Protein AF-A0A0N4XNY5-F1 (afdb_monomer)

pLDDT: mean 92.51, std 5.19, range [60.25, 96.81]

Radius of gyration: 21.28 Å; Cα contacts (8 Å, |Δi|>4): 10; chains: 1; bounding box: 44×18×48 Å

Sequence (54 aa):
MSTVHDWFKKFKAGHYEVEDKERSGRPSVLNNDELREQVEGDPCQTAREMSSKL

Structure (mmCIF, N/CA/C/O backbone):
data_AF-A0A0N4XNY5-F1
#
_entry.id   AF-A0A0N4XNY5-F1
#
loop_
_atom_site.group_PDB
_atom_site.id
_atom_site.type_symbol
_atom_site.label_atom_id
_atom_site.label_alt_id
_atom_site.label_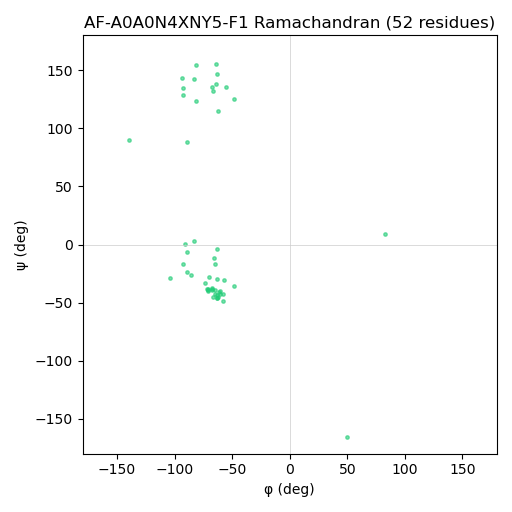comp_id
_atom_site.label_asym_id
_atom_site.label_entity_id
_atom_site.label_seq_id
_atom_site.pdbx_PDB_ins_code
_atom_site.Cartn_x
_atom_site.Cartn_y
_atom_site.Cartn_z
_atom_site.o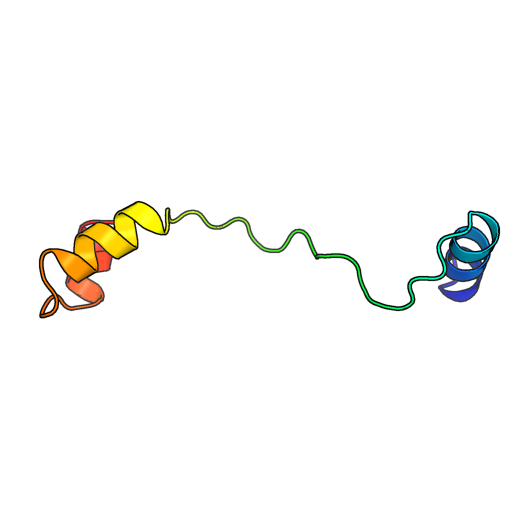ccupancy
_atom_site.B_iso_or_equiv
_atom_site.auth_seq_id
_atom_site.auth_comp_id
_atom_site.auth_asym_id
_atom_site.auth_atom_id
_atom_site.pdbx_PDB_model_num
ATOM 1 N N . MET A 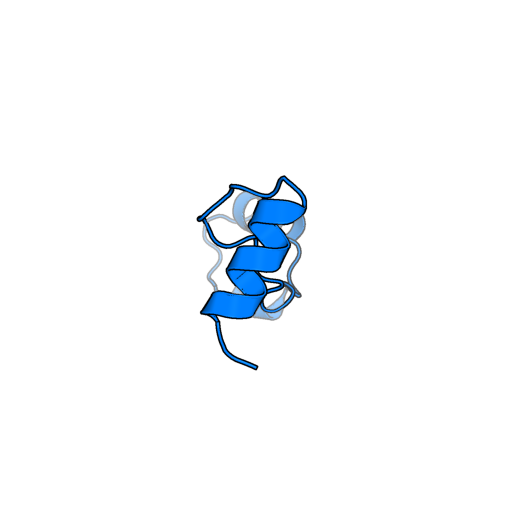1 1 ? 24.230 -11.556 -15.845 1.00 60.25 1 MET A N 1
ATOM 2 C CA . MET A 1 1 ? 23.704 -10.523 -16.766 1.00 60.25 1 MET A CA 1
ATOM 3 C C . MET A 1 1 ? 23.695 -9.197 -16.024 1.00 60.25 1 MET A C 1
ATOM 5 O O . MET A 1 1 ? 23.536 -9.220 -14.812 1.00 60.25 1 MET A O 1
ATOM 9 N N . SER A 1 2 ? 23.960 -8.086 -16.714 1.00 88.31 2 SER A N 1
ATOM 10 C CA . SER A 1 2 ? 23.990 -6.741 -16.120 1.00 88.31 2 SER A CA 1
ATOM 11 C C . SER A 1 2 ? 22.627 -6.069 -16.265 1.00 88.31 2 SER A C 1
ATOM 13 O O . SER A 1 2 ? 22.006 -6.192 -17.321 1.00 88.31 2 SER A O 1
ATOM 15 N N . THR A 1 3 ? 22.221 -5.296 -15.256 1.00 89.94 3 THR A N 1
ATOM 16 C CA . THR A 1 3 ? 20.995 -4.484 -15.233 1.00 89.94 3 THR A CA 1
ATOM 17 C C . THR A 1 3 ? 20.828 -3.639 -16.502 1.00 89.94 3 THR A C 1
ATOM 19 O O . THR A 1 3 ? 19.723 -3.511 -17.020 1.00 89.94 3 THR A O 1
ATOM 22 N N . VAL A 1 4 ? 21.928 -3.131 -17.073 1.00 93.81 4 VAL A N 1
ATOM 23 C CA . VAL A 1 4 ? 21.920 -2.327 -18.312 1.00 93.81 4 VAL A CA 1
ATOM 24 C C . VAL A 1 4 ? 21.381 -3.114 -19.513 1.00 93.81 4 VAL A C 1
ATOM 26 O O . VAL A 1 4 ? 20.610 -2.583 -20.309 1.00 93.81 4 VAL A O 1
ATOM 29 N N . HIS A 1 5 ? 21.752 -4.391 -19.637 1.00 94.88 5 HIS A N 1
ATOM 30 C CA . HIS A 1 5 ? 21.305 -5.241 -20.746 1.00 94.88 5 HIS A CA 1
ATOM 31 C C . HIS A 1 5 ? 19.805 -5.533 -20.670 1.00 94.88 5 HIS A C 1
ATOM 33 O O . HIS A 1 5 ? 19.115 -5.542 -21.689 1.00 94.88 5 HIS A O 1
ATOM 39 N N . ASP A 1 6 ? 19.291 -5.738 -19.458 1.00 92.50 6 ASP A N 1
ATOM 40 C CA . ASP A 1 6 ? 17.876 -6.034 -19.234 1.00 92.50 6 ASP A CA 1
ATOM 41 C C . ASP A 1 6 ? 16.994 -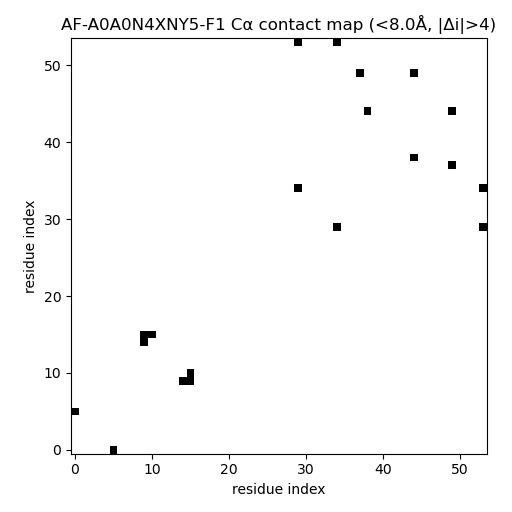4.800 -19.473 1.00 92.50 6 ASP A C 1
ATOM 43 O O . ASP A 1 6 ? 15.941 -4.912 -20.106 1.00 92.50 6 ASP A O 1
ATOM 47 N N . TRP A 1 7 ? 17.458 -3.608 -19.083 1.00 94.56 7 TRP A N 1
ATOM 48 C CA . TRP A 1 7 ? 16.805 -2.345 -19.444 1.00 94.56 7 TRP A CA 1
ATOM 49 C C . TRP A 1 7 ? 16.802 -2.097 -20.952 1.00 94.56 7 TRP A C 1
ATOM 51 O O . TRP A 1 7 ? 15.764 -1.752 -21.513 1.00 94.56 7 TRP A O 1
ATOM 61 N N . PHE A 1 8 ? 17.919 -2.349 -21.640 1.00 94.25 8 PHE A N 1
ATOM 62 C CA . PHE A 1 8 ? 17.986 -2.170 -23.091 1.00 94.25 8 PHE A CA 1
ATOM 63 C C . PHE A 1 8 ? 16.986 -3.068 -23.837 1.00 94.25 8 PHE A C 1
ATOM 65 O O . PHE A 1 8 ? 16.324 -2.623 -24.776 1.00 94.25 8 PHE A O 1
ATOM 72 N N . LYS A 1 9 ? 16.808 -4.320 -23.390 1.00 95.06 9 LYS A N 1
ATOM 73 C CA . LYS A 1 9 ? 15.768 -5.215 -23.925 1.00 95.06 9 LYS A CA 1
ATOM 74 C C . LYS A 1 9 ? 14.357 -4.677 -23.684 1.00 95.06 9 LYS A C 1
ATOM 76 O O . LYS A 1 9 ? 13.554 -4.704 -24.614 1.00 95.06 9 LYS A O 1
ATOM 81 N N . LYS A 1 10 ? 14.060 -4.188 -22.472 1.00 93.31 10 LYS A N 1
ATOM 82 C CA . LYS A 1 10 ? 12.753 -3.590 -22.140 1.00 93.31 10 LYS A CA 1
ATOM 83 C C . LYS A 1 10 ? 12.436 -2.404 -23.050 1.00 93.31 10 LYS A C 1
ATOM 85 O O . LYS A 1 10 ? 11.370 -2.381 -23.661 1.00 93.31 10 LYS A O 1
ATOM 90 N N . PHE A 1 11 ? 13.384 -1.485 -23.222 1.00 94.50 11 PHE A N 1
ATOM 91 C CA . PHE A 1 11 ? 13.203 -0.317 -24.087 1.00 94.50 11 PHE A CA 1
ATOM 92 C C . PHE A 1 11 ? 13.0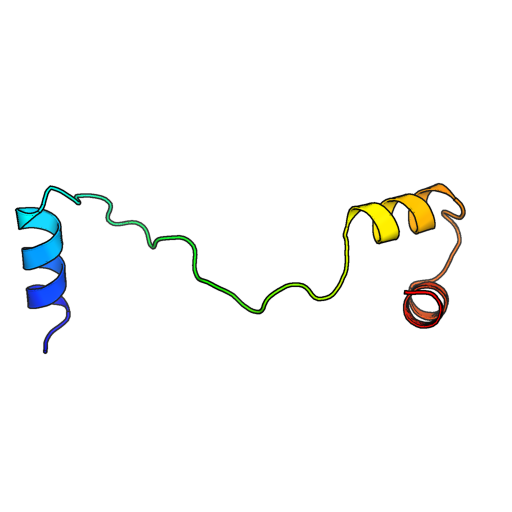36 -0.696 -25.559 1.00 94.50 11 PHE A C 1
ATOM 94 O O . PHE A 1 11 ? 12.182 -0.135 -26.240 1.00 94.50 11 PHE A O 1
ATOM 101 N N . LYS A 1 12 ? 13.779 -1.695 -26.052 1.00 96.56 12 LYS A N 1
ATOM 102 C CA . LYS A 1 12 ? 13.603 -2.208 -27.420 1.00 96.56 12 LYS A CA 1
ATOM 103 C C . LYS A 1 12 ? 12.218 -2.832 -27.644 1.00 96.56 12 LYS A C 1
ATOM 105 O O . LYS A 1 12 ? 11.718 -2.798 -28.763 1.00 96.56 12 LYS A O 1
ATOM 110 N N . ALA A 1 13 ? 11.606 -3.383 -26.598 1.00 96.06 13 ALA A N 1
ATOM 111 C CA . ALA A 1 13 ? 10.248 -3.920 -26.625 1.00 96.06 13 ALA A CA 1
ATOM 112 C C . ALA A 1 13 ? 9.152 -2.847 -26.441 1.00 96.06 13 ALA A C 1
ATOM 114 O O . ALA A 1 13 ? 7.976 -3.192 -26.389 1.00 96.06 13 ALA A O 1
ATOM 115 N N . GLY A 1 14 ? 9.516 -1.561 -26.341 1.00 95.88 14 GLY A N 1
ATOM 116 C CA . GLY A 1 14 ? 8.568 -0.457 -26.160 1.00 95.88 14 GLY A CA 1
ATOM 117 C C . GLY A 1 14 ? 8.130 -0.223 -24.710 1.00 95.88 14 GLY A C 1
ATOM 118 O O . GLY A 1 14 ? 7.223 0.568 -24.466 1.00 95.88 14 GLY A O 1
ATOM 119 N N . HIS A 1 15 ? 8.758 -0.886 -23.733 1.00 94.50 15 HIS A N 1
ATOM 120 C CA . HIS A 1 15 ? 8.480 -0.675 -22.311 1.00 94.50 15 HIS A CA 1
ATOM 121 C C . HIS A 1 15 ? 9.378 0.426 -21.749 1.00 94.50 15 HIS A C 1
ATOM 123 O O . HIS A 1 15 ? 10.463 0.145 -21.242 1.00 94.50 15 HIS A O 1
ATOM 129 N N . TYR A 1 16 ? 8.922 1.674 -21.851 1.00 94.31 16 TYR A N 1
ATOM 130 C CA . TYR A 1 16 ? 9.654 2.863 -21.390 1.00 94.31 16 TYR A CA 1
ATOM 131 C C . TYR A 1 16 ? 9.352 3.266 -19.942 1.00 94.31 16 TYR A C 1
ATOM 133 O O . TYR A 1 16 ? 9.907 4.244 -19.451 1.00 94.31 16 TYR A O 1
ATOM 141 N N . GLU A 1 17 ? 8.484 2.523 -19.257 1.00 94.12 17 GLU A N 1
ATOM 142 C CA . GLU A 1 17 ? 8.201 2.710 -17.835 1.00 94.12 17 GLU A CA 1
ATOM 143 C C . GLU A 1 17 ? 9.475 2.462 -17.019 1.00 94.12 17 GLU A C 1
ATOM 145 O O . GLU A 1 17 ? 10.025 1.358 -17.015 1.00 94.12 17 GLU A O 1
ATOM 150 N N . VAL A 1 18 ? 9.960 3.518 -16.366 1.00 91.75 18 VAL A N 1
ATOM 151 C CA . VAL A 1 18 ? 11.137 3.470 -15.484 1.00 91.75 18 VAL A CA 1
ATOM 152 C C . VAL A 1 18 ? 10.743 3.050 -14.068 1.00 91.75 18 VAL A C 1
ATOM 154 O O . VAL A 1 1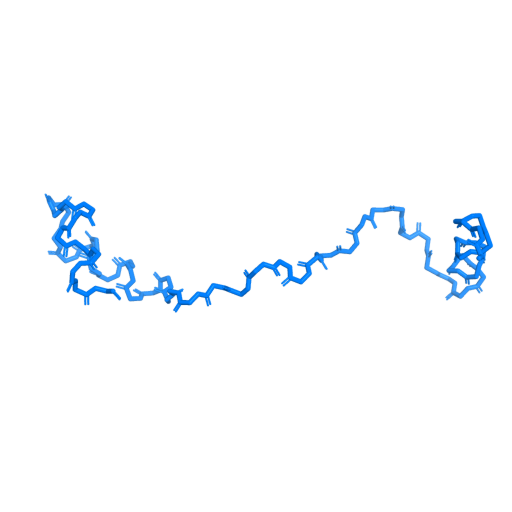8 ? 11.555 2.466 -13.354 1.00 91.75 18 VAL A O 1
ATOM 157 N N . GLU A 1 19 ? 9.495 3.316 -13.684 1.00 93.56 19 GLU A N 1
ATOM 158 C CA . GLU A 1 19 ? 8.949 2.912 -12.395 1.00 93.56 19 GLU A CA 1
ATOM 159 C C . GLU A 1 19 ? 8.901 1.388 -12.261 1.00 93.56 19 GLU A C 1
ATOM 161 O O . GLU A 1 19 ? 8.678 0.645 -13.225 1.00 93.56 19 GLU A O 1
ATOM 166 N N . ASP A 1 20 ? 9.098 0.917 -11.033 1.00 89.50 20 ASP A N 1
ATOM 167 C CA . ASP A 1 20 ? 8.951 -0.497 -10.734 1.00 89.50 20 ASP A CA 1
ATOM 168 C C . ASP A 1 20 ? 7.488 -0.911 -10.870 1.00 89.50 20 ASP A C 1
ATOM 170 O O . ASP A 1 20 ? 6.571 -0.264 -10.361 1.00 89.50 20 ASP A O 1
ATOM 174 N N . LYS A 1 21 ? 7.276 -2.056 -11.519 1.00 88.94 21 LYS A N 1
ATOM 175 C CA . LYS A 1 21 ? 5.966 -2.701 -11.513 1.00 88.94 21 LYS A CA 1
ATOM 176 C C . LYS A 1 21 ? 5.607 -3.121 -10.098 1.00 88.94 21 LYS A C 1
ATOM 178 O O . LYS A 1 21 ? 6.483 -3.387 -9.269 1.00 88.94 21 LYS A O 1
ATOM 183 N N . GLU A 1 22 ? 4.306 -3.239 -9.863 1.00 91.31 22 GLU A N 1
ATOM 184 C CA . GLU A 1 22 ? 3.786 -3.762 -8.611 1.00 91.31 22 GLU A CA 1
ATOM 185 C C . GLU A 1 22 ? 4.497 -5.070 -8.249 1.00 91.31 22 GLU A C 1
ATOM 187 O O . GLU A 1 22 ? 4.610 -6.007 -9.049 1.00 91.31 22 GLU A O 1
ATOM 192 N N . ARG A 1 23 ? 5.061 -5.096 -7.043 1.00 90.88 23 ARG A N 1
ATOM 193 C CA . ARG A 1 23 ? 5.787 -6.258 -6.547 1.00 90.88 23 ARG A CA 1
ATOM 194 C C . ARG A 1 23 ? 4.773 -7.230 -5.976 1.00 90.88 23 ARG A C 1
ATOM 196 O O . ARG A 1 23 ? 3.856 -6.823 -5.275 1.00 90.88 23 ARG A O 1
ATOM 203 N N . SER A 1 24 ? 4.996 -8.524 -6.180 1.00 88.69 24 SER A N 1
ATOM 204 C CA . SER A 1 24 ? 4.080 -9.578 -5.729 1.00 88.69 24 SER A CA 1
ATOM 205 C C . SER A 1 24 ? 3.907 -9.681 -4.206 1.00 88.69 24 SER A C 1
ATOM 207 O O . SER A 1 24 ? 3.101 -10.491 -3.762 1.00 88.69 24 SER A O 1
ATOM 209 N N . GLY A 1 25 ? 4.639 -8.876 -3.420 1.00 90.31 25 GLY A N 1
ATOM 210 C CA . GLY A 1 25 ? 4.486 -8.735 -1.973 1.00 90.31 25 GLY A CA 1
ATOM 211 C C . GLY A 1 25 ? 4.453 -10.061 -1.207 1.00 90.31 25 GLY A C 1
ATOM 212 O O . GLY A 1 25 ? 4.803 -11.123 -1.717 1.00 90.31 25 GLY A O 1
ATOM 213 N N . ARG A 1 26 ? 4.024 -10.001 0.054 1.00 92.88 26 ARG A N 1
ATOM 214 C CA . ARG A 1 26 ? 3.477 -11.175 0.739 1.00 92.88 26 ARG A CA 1
ATOM 215 C C . ARG A 1 26 ? 1.963 -11.137 0.517 1.00 92.88 26 ARG A C 1
ATOM 217 O O . ARG A 1 26 ? 1.378 -10.095 0.811 1.00 92.88 26 ARG A O 1
ATOM 224 N N . PRO A 1 27 ? 1.328 -12.222 0.044 1.00 89.19 27 PRO A N 1
ATOM 225 C CA . PRO A 1 27 ? -0.125 -12.264 -0.067 1.00 89.19 27 PRO A CA 1
ATOM 226 C C . PRO A 1 27 ? -0.783 -11.950 1.281 1.00 89.19 27 PRO A C 1
ATOM 228 O O . PRO A 1 27 ? -0.340 -12.463 2.315 1.00 89.19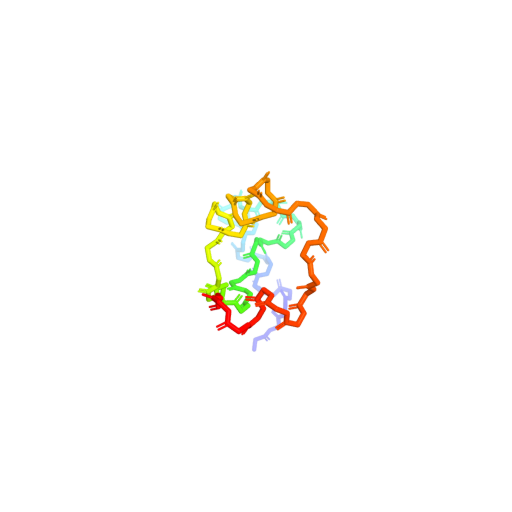 27 PRO A O 1
ATOM 231 N N . SER A 1 28 ? -1.826 -11.114 1.274 1.00 87.81 28 SER A N 1
ATOM 232 C CA . SER A 1 28 ? -2.654 -10.928 2.468 1.00 87.81 28 SER A CA 1
ATOM 233 C C . SER A 1 28 ? -3.404 -12.223 2.758 1.00 87.81 28 SER A C 1
ATOM 235 O O . SER A 1 28 ? -3.994 -12.812 1.856 1.00 87.81 28 SER A O 1
ATOM 237 N N . VAL A 1 29 ? -3.373 -12.658 4.016 1.00 88.19 29 VAL A N 1
ATOM 238 C CA . VAL A 1 29 ? -4.181 -13.792 4.496 1.00 88.19 29 VAL A CA 1
ATOM 239 C C . VAL A 1 29 ? -5.548 -13.308 4.989 1.00 88.19 29 VAL A C 1
ATOM 241 O O . VAL A 1 29 ? -6.503 -14.072 4.992 1.00 88.19 29 VAL A O 1
ATOM 244 N N . LEU A 1 30 ? -5.644 -12.032 5.374 1.00 89.75 30 LEU A N 1
ATOM 245 C CA . LEU A 1 30 ? -6.844 -11.435 5.946 1.00 89.75 30 LEU A CA 1
ATOM 246 C C . LEU A 1 30 ? -7.703 -10.786 4.857 1.00 89.75 30 LEU A C 1
ATOM 248 O O . LEU A 1 30 ? -7.183 -10.045 4.012 1.00 89.75 30 LEU A O 1
ATOM 252 N N . ASN A 1 31 ? -9.013 -11.036 4.910 1.00 92.25 31 ASN A N 1
ATOM 253 C CA . ASN A 1 31 ? -10.000 -10.354 4.083 1.00 92.25 31 ASN A CA 1
ATOM 254 C C . ASN A 1 31 ? -10.352 -8.986 4.695 1.00 92.25 31 ASN A C 1
ATOM 256 O O . ASN A 1 31 ? -10.784 -8.894 5.842 1.00 92.25 31 ASN A O 1
ATOM 260 N N . ASN A 1 32 ? -10.182 -7.915 3.919 1.00 94.00 32 ASN A N 1
ATOM 261 C CA . ASN A 1 32 ? -10.455 -6.555 4.384 1.00 94.00 32 ASN A CA 1
ATOM 262 C C . ASN A 1 32 ? -11.947 -6.265 4.580 1.00 94.00 32 ASN A C 1
ATOM 264 O O . ASN A 1 32 ? -12.279 -5.413 5.399 1.00 94.00 32 ASN A O 1
ATOM 268 N N . ASP A 1 33 ? -12.839 -6.932 3.846 1.00 95.06 33 ASP A N 1
ATOM 269 C CA . ASP A 1 33 ? -14.279 -6.731 4.017 1.00 95.06 33 ASP A CA 1
ATOM 270 C C . ASP A 1 33 ? -14.759 -7.328 5.344 1.00 95.06 33 ASP A C 1
ATOM 272 O O . ASP A 1 33 ? -15.503 -6.673 6.066 1.00 95.06 33 ASP A O 1
ATOM 276 N N . GLU A 1 34 ? -14.240 -8.502 5.714 1.00 94.00 34 GLU A N 1
ATOM 277 C CA . GLU A 1 34 ? -14.506 -9.141 7.009 1.00 94.00 34 GLU A CA 1
ATOM 278 C C . GLU A 1 34 ? -13.953 -8.304 8.174 1.00 94.00 34 GLU A C 1
ATOM 280 O O . GLU A 1 34 ? -14.633 -8.071 9.174 1.00 94.00 34 GLU A O 1
ATOM 285 N N . LEU A 1 35 ? -12.734 -7.770 8.017 1.00 94.12 35 LEU A N 1
ATOM 286 C CA . LEU A 1 35 ? -12.153 -6.847 8.992 1.00 94.12 35 LEU A CA 1
ATOM 287 C C . LEU A 1 35 ? -13.007 -5.580 9.149 1.00 94.12 35 LEU A C 1
ATOM 289 O O . LEU A 1 35 ? -13.202 -5.108 10.269 1.00 94.12 35 LEU A O 1
ATOM 293 N N . ARG A 1 36 ? -13.505 -5.020 8.039 1.00 95.62 36 ARG A N 1
ATOM 294 C CA . ARG A 1 36 ? -14.327 -3.805 8.054 1.00 95.62 36 ARG A CA 1
ATOM 295 C C . ARG A 1 36 ? -15.668 -4.051 8.743 1.00 95.62 36 ARG A C 1
ATOM 297 O O . ARG A 1 36 ? -16.037 -3.263 9.606 1.00 95.62 36 ARG A O 1
ATOM 304 N N . GLU A 1 37 ? -16.339 -5.156 8.425 1.00 95.75 37 GLU A N 1
ATOM 305 C CA . GLU A 1 37 ? -17.597 -5.553 9.067 1.00 95.75 37 GLU A CA 1
ATOM 306 C C . GLU A 1 37 ? -17.436 -5.699 10.589 1.00 95.75 37 GLU A C 1
ATOM 308 O O . GLU A 1 37 ? -18.257 -5.185 11.349 1.00 95.75 37 GLU A O 1
ATOM 313 N N . GLN A 1 38 ? -16.337 -6.309 11.046 1.00 94.44 38 GLN A N 1
ATOM 314 C CA . GLN A 1 38 ? -16.052 -6.455 12.475 1.00 94.44 38 GLN A CA 1
ATOM 315 C C . GLN A 1 38 ? -15.873 -5.099 13.183 1.00 94.44 38 GLN A C 1
ATOM 317 O O . GLN A 1 38 ? -16.431 -4.885 14.259 1.00 94.44 38 GLN A O 1
ATOM 322 N N . VAL A 1 39 ? -15.105 -4.180 12.584 1.00 95.38 39 VAL A N 1
ATOM 323 C CA . VAL A 1 39 ? -14.840 -2.846 13.156 1.00 95.38 39 VAL A CA 1
ATOM 324 C C . VAL A 1 39 ? -16.102 -1.979 13.174 1.00 95.38 39 VAL A C 1
ATOM 326 O O . VAL A 1 39 ? -16.313 -1.221 14.117 1.00 95.38 39 VAL A O 1
ATOM 329 N N . GLU A 1 40 ? -16.947 -2.077 12.149 1.00 96.81 40 GLU A N 1
ATOM 330 C CA . GLU A 1 40 ? -18.209 -1.332 12.076 1.00 96.81 40 GLU A CA 1
ATOM 331 C C . GLU A 1 40 ? -19.272 -1.889 13.038 1.00 96.81 40 GLU A C 1
ATOM 333 O O . GLU A 1 40 ? -20.062 -1.117 13.584 1.00 96.81 40 GLU A O 1
ATOM 338 N N . GLY A 1 41 ? -19.278 -3.206 13.279 1.00 96.12 41 GLY A N 1
ATOM 339 C CA . GLY A 1 41 ? -20.194 -3.865 14.212 1.00 96.12 41 GLY A CA 1
ATOM 340 C C . GLY A 1 41 ? -19.900 -3.574 15.687 1.00 96.12 41 GLY A C 1
ATOM 341 O O . GLY A 1 41 ? -20.834 -3.394 16.471 1.00 96.12 41 GLY A O 1
ATOM 342 N N . ASP A 1 42 ? -18.621 -3.491 16.067 1.00 96.25 42 ASP A N 1
ATOM 343 C CA . ASP A 1 42 ? -18.190 -3.076 17.408 1.00 96.25 42 ASP A CA 1
ATOM 344 C C . ASP A 1 42 ? -16.950 -2.159 17.344 1.00 96.25 42 ASP A C 1
ATOM 346 O O . ASP A 1 42 ? -15.809 -2.621 17.445 1.00 96.25 42 ASP A O 1
ATOM 350 N N . PRO A 1 43 ? -17.155 -0.832 17.241 1.00 94.88 43 PRO A N 1
ATOM 351 C CA . PRO A 1 43 ? -16.060 0.138 17.163 1.00 94.88 43 PRO A CA 1
ATOM 352 C C . PRO A 1 43 ? -15.187 0.215 18.422 1.00 94.88 43 PRO A C 1
ATOM 354 O O . PRO A 1 43 ? -14.095 0.783 18.380 1.00 94.88 43 PRO A O 1
ATOM 357 N N . CYS A 1 44 ? -15.669 -0.305 19.554 1.00 95.81 44 CYS A N 1
ATOM 358 C CA . CYS A 1 44 ? -14.940 -0.308 20.821 1.00 95.81 44 CYS A CA 1
ATOM 359 C C . CYS A 1 44 ? -14.063 -1.558 20.989 1.00 95.81 44 CYS A C 1
ATOM 361 O O . CYS A 1 44 ? -13.296 -1.633 21.954 1.00 95.81 44 CYS A O 1
ATOM 363 N N . GLN A 1 45 ? -14.158 -2.524 20.070 1.00 95.75 45 GLN A N 1
ATOM 364 C CA . GLN A 1 45 ? -13.410 -3.768 20.135 1.00 95.75 45 GLN A CA 1
ATOM 365 C C . GLN A 1 45 ? -11.897 -3.529 20.027 1.00 95.75 45 GLN A C 1
ATOM 367 O O . GLN A 1 45 ? -11.398 -2.765 19.199 1.00 95.75 45 GLN A O 1
ATOM 372 N N . THR A 1 46 ? -11.124 -4.241 20.845 1.00 96.06 46 THR A N 1
ATOM 373 C CA . THR A 1 46 ? -9.662 -4.163 20.802 1.00 96.06 46 THR A CA 1
ATOM 374 C C . THR A 1 46 ? -9.072 -5.034 19.692 1.00 96.06 46 THR A C 1
ATOM 376 O O . THR A 1 46 ? -9.606 -6.085 19.329 1.00 96.06 46 THR A O 1
ATOM 379 N N . ALA A 1 47 ? -7.881 -4.673 19.207 1.00 94.56 47 ALA A N 1
ATOM 380 C CA . ALA A 1 47 ? -7.158 -5.480 18.220 1.00 94.56 47 ALA A CA 1
ATOM 381 C C . ALA A 1 47 ? -6.879 -6.921 18.686 1.00 94.56 47 ALA A C 1
ATOM 383 O O . ALA A 1 47 ? -6.859 -7.835 17.867 1.00 94.56 47 ALA A O 1
ATOM 384 N N . ARG A 1 48 ? -6.711 -7.144 19.997 1.00 96.12 48 ARG A N 1
ATOM 385 C CA . ARG A 1 48 ? -6.493 -8.481 20.574 1.00 96.12 48 ARG A CA 1
ATOM 386 C C . ARG A 1 48 ? -7.748 -9.350 20.522 1.00 96.12 48 ARG A C 1
ATOM 388 O O . ARG A 1 48 ? -7.669 -10.553 20.280 1.00 96.12 48 ARG A O 1
ATOM 395 N N . GLU A 1 49 ? -8.905 -8.749 20.766 1.00 95.25 49 GLU A N 1
ATOM 396 C CA . GLU A 1 49 ? -10.179 -9.442 20.597 1.00 95.25 49 GLU A CA 1
ATOM 397 C C . GLU A 1 49 ? -10.423 -9.725 19.116 1.00 95.25 49 GLU A C 1
ATOM 399 O O . GLU A 1 49 ? -10.879 -10.811 18.780 1.00 95.25 49 GLU A O 1
ATOM 404 N N . MET A 1 50 ? -10.083 -8.787 18.222 1.00 93.50 50 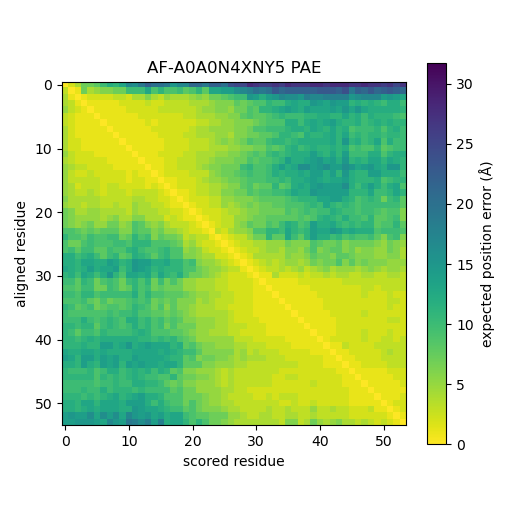MET A N 1
ATOM 405 C CA . MET A 1 50 ? -10.214 -8.989 16.774 1.00 93.50 50 MET A CA 1
ATOM 406 C C . MET A 1 50 ? -9.325 -10.124 16.271 1.00 93.50 50 MET A C 1
ATOM 408 O O . MET A 1 50 ? -9.833 -11.006 15.595 1.00 93.50 50 MET A O 1
ATOM 412 N N . SER A 1 51 ? -8.057 -10.185 16.685 1.00 91.75 51 SER A N 1
ATOM 413 C CA . SER A 1 51 ? -7.135 -11.265 16.293 1.00 91.75 51 SER A CA 1
ATOM 414 C C . SER A 1 51 ? -7.515 -12.649 16.821 1.00 91.75 51 SER A C 1
ATOM 416 O O . SER A 1 51 ? -6.863 -13.633 16.497 1.00 91.75 51 SER A O 1
ATOM 418 N N . SER A 1 52 ? -8.465 -12.720 17.755 1.00 91.56 52 SER A N 1
ATOM 419 C CA . SER A 1 52 ? -8.996 -13.992 18.253 1.00 91.56 52 SER A CA 1
ATOM 420 C C . SER A 1 52 ? -10.245 -14.429 17.482 1.00 91.56 52 SER A C 1
ATOM 422 O O . SER A 1 52 ? -10.649 -15.583 17.593 1.00 91.56 52 SER A O 1
ATOM 424 N N . LYS A 1 53 ? -10.878 -13.503 16.751 1.00 87.81 53 LYS A N 1
ATOM 425 C CA . LYS A 1 53 ? -12.106 -13.725 15.979 1.00 87.81 53 LYS A CA 1
ATOM 426 C C . LYS A 1 53 ? -11.836 -13.847 14.469 1.00 87.81 53 LYS A C 1
ATOM 428 O O . LYS A 1 53 ? -12.609 -14.526 13.806 1.00 87.81 53 LYS A O 1
ATOM 433 N N . LEU A 1 54 ? -10.780 -13.189 13.977 1.00 87.38 54 LEU A N 1
ATOM 434 C CA . LEU A 1 54 ? -10.265 -13.170 12.599 1.00 87.38 54 LEU A CA 1
ATOM 435 C C . LEU A 1 54 ? -8.897 -13.861 12.552 1.00 87.38 54 LEU A C 1
ATOM 437 O O . LEU A 1 54 ? -8.641 -14.628 11.600 1.00 87.38 54 LEU A O 1
#

InterPro domains:
  IPR052709 Transposase-Methyltransferase Hybrid [PTHR46060] (2-54)

Solvent-accessible surface area (backbone atoms only — not comparable to full-atom values): 3655 Å² total; per-residue (Å²): 138,58,72,69,60,57,51,51,53,37,46,75,72,69,49,74,74,82,69,82,72,89,70,84,75,79,78,79,88,72,60,66,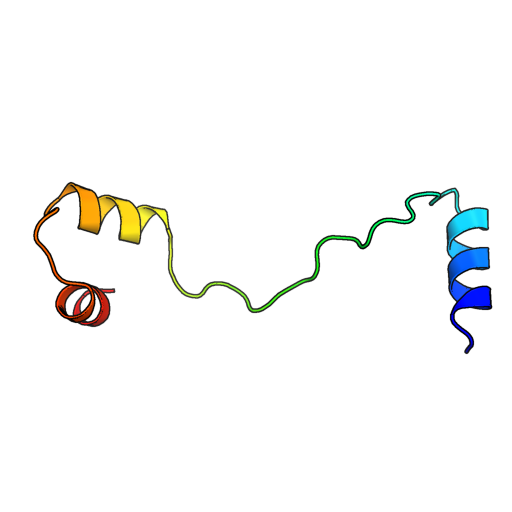67,62,54,48,52,53,44,72,74,41,74,83,63,50,71,70,61,45,67,73,75,106

Mean predicted aligned error: 6.76 Å

Organism: Nippostrongylus brasiliensis (NCBI:txid27835)

Nearest PDB structures (foldseek):
  7s03-assembly1_A-2  TM=7.383E-01  e=2.181E-03  Homo sapiens

Foldseek 3Di:
DDPVVVVVVCVVVVNPDPDDDDDPPPDDPDDVVVVVVVCVVPVPDDPVNVVVVD

Secondary structure (DSSP, 8-state):
--HHHHHHHHHHTT----SPPPP--SPP-S-HHHHHHHHHH-TT--HHHHHHH-